Protein AF-A0AAD5ADH4-F1 (afdb_monomer)

pLDDT: mean 72.08, std 13.4, range [40.66, 90.56]

Radius of gyration: 17.08 Å; Cα contacts (8 Å, |Δi|>4): 95; chains: 1; bounding box: 34×44×43 Å

Foldseek 3Di:
DCLLVVLQVDQKDKDWDDDPDPDPDDAGWIFIDGNSHTPDTRDRDPLSVLVVVVVVCVVVVVDDVVVCVVVVVVCCVPPVVDDDPVRVVVVPPD

Structure (mmCIF, N/CA/C/O backbone):
data_AF-A0AAD5ADH4-F1
#
_entry.id   AF-A0AAD5ADH4-F1
#
loop_
_atom_site.group_PDB
_atom_site.id
_atom_site.type_symbol
_atom_site.label_atom_id
_atom_site.label_alt_id
_atom_site.label_comp_id
_atom_site.label_asym_id
_atom_site.label_entity_id
_atom_site.label_seq_id
_atom_site.pdbx_PDB_ins_code
_atom_site.Cartn_x
_atom_site.Cartn_y
_atom_site.Cartn_z
_atom_site.occupancy
_atom_site.B_iso_or_equiv
_atom_site.auth_seq_id
_atom_site.auth_comp_id
_atom_site.auth_asym_id
_atom_site.auth_atom_id
_atom_site.pdbx_PDB_model_num
ATOM 1 N N . GLU A 1 1 ? 7.343 -18.291 -12.305 1.00 45.56 1 GLU A N 1
ATOM 2 C CA . GLU A 1 1 ? 6.371 -19.287 -11.787 1.00 45.56 1 GLU A CA 1
ATOM 3 C C . GLU A 1 1 ? 6.094 -19.227 -10.269 1.00 45.56 1 GLU A C 1
ATOM 5 O O . GLU A 1 1 ? 5.086 -19.773 -9.843 1.00 45.56 1 GLU A O 1
ATOM 10 N N . ASN A 1 2 ? 6.898 -18.542 -9.433 1.00 59.56 2 ASN A N 1
ATOM 11 C CA . ASN A 1 2 ? 6.651 -18.476 -7.973 1.00 59.56 2 ASN A CA 1
ATOM 12 C C . ASN A 1 2 ? 5.876 -17.245 -7.472 1.00 59.56 2 ASN A C 1
ATOM 14 O O . ASN A 1 2 ? 5.248 -17.325 -6.421 1.00 59.56 2 ASN A O 1
ATOM 18 N N . VAL A 1 3 ? 5.843 -16.145 -8.231 1.00 63.81 3 VAL A N 1
ATOM 19 C CA . VAL A 1 3 ? 5.264 -14.870 -7.764 1.00 63.81 3 VAL A CA 1
ATOM 20 C C . VAL A 1 3 ? 3.813 -15.035 -7.305 1.00 63.81 3 VAL A C 1
ATOM 22 O O . VAL A 1 3 ? 3.465 -14.628 -6.207 1.00 63.81 3 VAL A O 1
ATOM 25 N N . GLN A 1 4 ? 2.974 -15.735 -8.069 1.00 62.59 4 GLN A N 1
ATOM 26 C CA . GLN A 1 4 ? 1.565 -15.930 -7.711 1.00 62.59 4 GLN A CA 1
ATOM 27 C C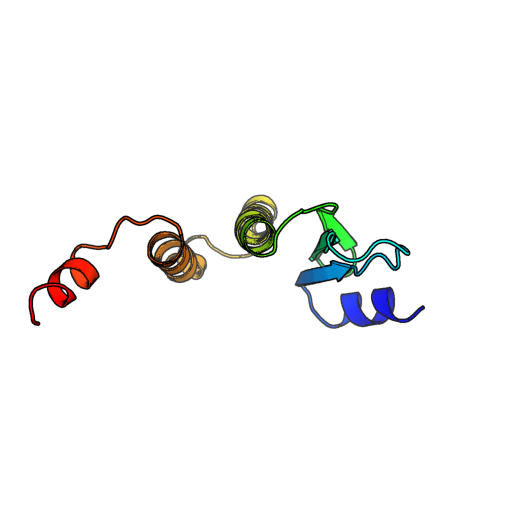 . GLN A 1 4 ? 1.361 -16.785 -6.449 1.00 62.59 4 GLN A C 1
ATOM 29 O O . GLN A 1 4 ? 0.383 -16.591 -5.735 1.00 62.59 4 GLN A O 1
ATOM 34 N N . LYS A 1 5 ? 2.286 -17.706 -6.142 1.00 65.69 5 LYS A N 1
ATOM 35 C CA . LYS A 1 5 ? 2.263 -18.474 -4.885 1.00 65.69 5 LYS A CA 1
ATOM 36 C C . LYS A 1 5 ? 2.701 -17.616 -3.701 1.00 65.69 5 LYS A C 1
ATOM 38 O O . LYS A 1 5 ? 2.191 -17.802 -2.601 1.00 65.69 5 LYS A O 1
ATOM 43 N N . ASP A 1 6 ? 3.618 -16.680 -3.921 1.00 70.12 6 ASP A N 1
ATOM 44 C CA . ASP A 1 6 ? 4.093 -15.764 -2.885 1.00 70.12 6 ASP A CA 1
ATOM 45 C C . ASP A 1 6 ? 3.066 -14.670 -2.565 1.00 70.12 6 ASP A C 1
ATOM 47 O O . ASP A 1 6 ? 2.843 -14.374 -1.394 1.00 70.12 6 ASP A O 1
ATOM 51 N N . LEU A 1 7 ? 2.351 -14.156 -3.572 1.00 74.62 7 LEU A N 1
ATOM 52 C CA . LEU A 1 7 ? 1.274 -13.170 -3.396 1.00 74.62 7 LEU A CA 1
ATOM 53 C C . LEU A 1 7 ? 0.069 -13.716 -2.603 1.00 74.62 7 LEU A C 1
ATOM 55 O O . LEU A 1 7 ? -0.731 -12.939 -2.094 1.00 74.62 7 LEU A O 1
ATOM 59 N N . GLN A 1 8 ? -0.071 -15.040 -2.492 1.00 76.06 8 GLN A N 1
ATOM 60 C CA . GLN A 1 8 ? -1.133 -15.696 -1.716 1.00 76.06 8 GLN A CA 1
ATOM 61 C C . GLN A 1 8 ? -0.786 -15.849 -0.223 1.00 76.06 8 GLN A C 1
ATOM 63 O O . GLN A 1 8 ? -1.658 -16.173 0.579 1.00 76.06 8 GLN A O 1
ATOM 68 N N . LYS A 1 9 ? 0.480 -15.644 0.176 1.00 80.00 9 LYS A N 1
ATOM 69 C CA . LYS A 1 9 ? 0.933 -15.836 1.570 1.00 80.00 9 LYS A CA 1
ATOM 70 C C . LYS A 1 9 ? 0.567 -14.672 2.485 1.00 80.00 9 LYS A C 1
ATOM 72 O O . LYS A 1 9 ? 0.456 -14.854 3.694 1.00 80.00 9 LYS A O 1
ATOM 77 N N . THR A 1 10 ? 0.403 -13.486 1.915 1.00 79.00 10 THR A N 1
ATOM 78 C CA . THR A 1 10 ? 0.090 -12.249 2.631 1.00 79.00 10 THR A CA 1
ATOM 79 C C . THR A 1 10 ? -1.183 -11.627 2.061 1.00 79.00 10 THR A C 1
ATOM 81 O O . THR A 1 10 ? -1.355 -11.596 0.845 1.00 79.00 10 THR A O 1
ATOM 84 N N . PRO A 1 11 ? -2.093 -11.113 2.910 1.00 82.44 11 PRO A N 1
ATOM 85 C CA . PRO A 1 11 ? -3.398 -10.626 2.463 1.00 82.44 11 PRO A CA 1
ATOM 86 C C . PRO A 1 11 ? -3.306 -9.367 1.592 1.00 82.44 11 PRO A C 1
ATOM 88 O O . PRO A 1 11 ? -4.201 -9.123 0.790 1.00 82.44 11 PRO A O 1
ATOM 91 N N . MET A 1 12 ? -2.243 -8.572 1.725 1.00 87.56 12 MET A N 1
ATOM 92 C CA . MET A 1 12 ? -1.965 -7.403 0.892 1.00 87.56 12 MET A CA 1
ATOM 93 C C . MET A 1 12 ? -0.464 -7.106 0.894 1.00 87.56 12 MET A C 1
ATOM 95 O O . MET A 1 12 ? 0.212 -7.354 1.895 1.00 87.56 12 MET A O 1
ATOM 99 N N . GLY A 1 13 ? 0.052 -6.517 -0.185 1.00 86.94 13 GLY A N 1
ATOM 100 C CA . GLY A 1 13 ? 1.398 -5.955 -0.188 1.00 86.94 13 GLY A CA 1
ATOM 101 C C . GLY A 1 13 ? 1.738 -5.146 -1.434 1.00 86.94 13 GLY A C 1
ATOM 102 O O . GLY A 1 13 ? 0.950 -5.034 -2.374 1.00 86.94 13 GLY A O 1
ATOM 103 N N . ILE A 1 14 ? 2.951 -4.596 -1.417 1.00 87.56 14 ILE A N 1
ATOM 104 C CA . ILE A 1 14 ? 3.590 -3.939 -2.555 1.00 87.56 14 ILE A CA 1
ATOM 105 C C . ILE A 1 14 ? 4.586 -4.929 -3.163 1.00 87.56 14 ILE A C 1
ATOM 107 O O . ILE A 1 14 ? 5.389 -5.525 -2.445 1.00 87.56 14 ILE A O 1
ATOM 111 N N . HIS A 1 15 ? 4.528 -5.115 -4.476 1.00 85.12 15 HIS A N 1
ATOM 112 C CA . HIS A 1 15 ? 5.434 -5.968 -5.232 1.00 85.12 15 HIS A CA 1
ATOM 113 C C . HIS A 1 15 ? 6.227 -5.120 -6.228 1.00 85.12 15 HIS A C 1
ATOM 115 O O . HIS A 1 15 ? 5.638 -4.369 -7.002 1.00 85.12 15 HIS A O 1
ATOM 121 N N . VAL A 1 16 ? 7.554 -5.237 -6.195 1.00 82.56 16 VAL A N 1
ATOM 122 C CA . VAL A 1 16 ? 8.456 -4.550 -7.125 1.00 82.56 16 VAL A CA 1
ATOM 123 C C . VAL A 1 16 ? 8.815 -5.520 -8.244 1.00 82.56 16 VAL A C 1
ATOM 125 O O . VAL A 1 16 ? 9.359 -6.593 -7.986 1.00 82.56 16 VAL A O 1
ATOM 128 N N . ILE A 1 17 ? 8.484 -5.148 -9.477 1.00 76.75 17 ILE A N 1
ATOM 129 C CA . ILE A 1 17 ? 8.802 -5.900 -10.687 1.00 76.75 17 ILE A CA 1
ATOM 130 C C . ILE A 1 17 ? 10.032 -5.247 -11.310 1.00 76.75 17 ILE A C 1
ATOM 132 O O . ILE A 1 17 ? 9.960 -4.137 -11.838 1.00 76.75 17 ILE A O 1
ATOM 136 N N . ASN A 1 18 ? 11.155 -5.958 -11.259 1.00 71.56 18 ASN A N 1
ATOM 137 C CA . ASN A 1 18 ? 12.328 -5.605 -12.044 1.00 71.56 18 ASN A CA 1
ATOM 138 C C . ASN A 1 18 ? 12.084 -6.061 -13.482 1.00 71.56 18 ASN A C 1
ATOM 140 O O . ASN A 1 18 ? 12.026 -7.261 -13.750 1.00 71.56 18 ASN A O 1
ATOM 144 N N . MET A 1 19 ? 11.898 -5.111 -14.397 1.00 63.16 19 MET A N 1
ATOM 145 C CA . MET A 1 19 ? 11.908 -5.420 -15.822 1.00 63.16 19 MET A CA 1
ATOM 146 C C . MET A 1 19 ? 13.367 -5.608 -16.244 1.00 63.16 19 MET A C 1
ATOM 148 O O . MET A 1 19 ? 14.135 -4.650 -16.241 1.00 63.16 19 MET A O 1
ATOM 152 N N . GLU A 1 20 ? 13.765 -6.841 -16.561 1.00 56.75 20 GLU A N 1
ATOM 153 C CA . GLU A 1 20 ? 15.046 -7.105 -17.222 1.00 56.75 20 GLU A CA 1
ATOM 154 C C . GLU A 1 20 ? 14.988 -6.512 -18.639 1.00 56.75 20 GLU A C 1
ATOM 156 O O . GLU A 1 20 ? 14.456 -7.119 -19.565 1.00 56.75 20 GLU A O 1
ATOM 161 N N . GLY A 1 21 ? 15.476 -5.281 -18.782 1.00 54.28 21 GLY A N 1
ATOM 162 C CA . GLY A 1 21 ? 15.734 -4.615 -20.054 1.00 54.28 21 GLY A CA 1
ATOM 163 C C . GLY A 1 21 ? 17.210 -4.236 -20.135 1.00 54.28 21 GLY A C 1
ATOM 164 O O . GLY A 1 21 ? 17.799 -3.837 -19.135 1.00 54.28 21 GLY A O 1
ATOM 165 N N . GLU A 1 22 ? 17.810 -4.385 -21.316 1.00 52.88 22 GLU A N 1
ATOM 166 C CA . GLU A 1 22 ? 19.252 -4.229 -21.585 1.00 52.88 22 GLU A CA 1
ATOM 167 C C . GLU A 1 22 ? 19.816 -2.816 -21.325 1.00 52.88 22 GLU A C 1
ATOM 169 O O . GLU A 1 22 ? 21.030 -2.615 -21.391 1.00 52.88 22 GLU A O 1
ATOM 174 N N . GLU A 1 23 ? 18.975 -1.836 -20.990 1.00 51.56 23 GLU A N 1
ATOM 175 C CA . GLU A 1 23 ? 19.404 -0.466 -20.726 1.00 51.56 23 GLU A CA 1
ATOM 176 C C . GLU A 1 23 ? 19.535 -0.196 -19.225 1.00 51.56 23 GLU A C 1
ATOM 178 O O . GLU A 1 23 ? 18.605 -0.325 -18.430 1.00 51.56 23 GLU A O 1
ATOM 183 N N . VAL A 1 24 ? 20.755 0.168 -18.838 1.00 51.06 24 VAL A N 1
ATOM 184 C CA . VAL A 1 24 ? 21.151 0.476 -17.468 1.00 51.06 24 VAL A CA 1
ATOM 185 C C . VAL A 1 24 ? 20.359 1.681 -16.954 1.00 51.06 24 VAL A C 1
ATOM 187 O O . VAL A 1 24 ? 20.724 2.828 -17.195 1.00 51.06 24 VAL A O 1
ATOM 190 N N . GLY A 1 25 ? 19.324 1.405 -16.164 1.00 49.97 25 GLY A N 1
ATOM 191 C CA . GLY A 1 25 ? 18.731 2.359 -15.231 1.00 49.97 25 GLY A CA 1
ATOM 192 C C . GLY A 1 25 ? 17.281 2.711 -15.536 1.00 49.97 25 GLY A C 1
ATOM 193 O O . GLY A 1 25 ? 16.982 3.226 -16.604 1.00 49.97 25 GLY A O 1
ATOM 194 N N . TYR A 1 26 ? 16.430 2.535 -14.515 1.00 55.06 26 TYR A N 1
ATOM 195 C CA . TYR A 1 26 ? 14.971 2.706 -14.531 1.00 55.06 26 TYR A CA 1
ATOM 196 C C . TYR A 1 26 ? 14.303 1.603 -15.369 1.00 55.06 26 TYR A C 1
ATOM 198 O O . TYR A 1 26 ? 14.678 1.371 -16.499 1.00 55.06 26 TYR A O 1
ATOM 206 N N . TYR A 1 27 ? 13.379 0.784 -14.870 1.00 54.78 27 TYR A N 1
ATOM 207 C CA . TYR A 1 27 ? 12.144 1.164 -14.198 1.00 54.78 27 TYR A CA 1
ATOM 208 C C . TYR A 1 27 ? 11.734 0.055 -13.210 1.00 54.78 27 TYR A C 1
ATOM 210 O O . TYR A 1 27 ? 11.445 -1.072 -13.612 1.00 54.78 27 TYR A O 1
ATOM 218 N N . GLU A 1 28 ? 11.688 0.373 -11.915 1.00 61.97 28 GLU A N 1
ATOM 219 C CA . GLU A 1 28 ? 10.993 -0.458 -10.928 1.00 61.97 28 GLU A CA 1
ATOM 220 C C . GLU A 1 28 ? 9.490 -0.307 -11.182 1.00 61.97 28 GLU A C 1
ATOM 222 O O . GLU A 1 28 ? 8.895 0.714 -10.834 1.00 61.97 28 GLU A O 1
ATOM 227 N N . VAL A 1 29 ? 8.858 -1.292 -11.824 1.00 65.50 29 VAL A N 1
ATOM 228 C CA . VAL A 1 29 ? 7.401 -1.281 -11.974 1.00 65.50 29 VAL A CA 1
ATOM 229 C C . VAL A 1 29 ? 6.791 -1.844 -10.706 1.00 65.50 29 VAL A C 1
ATOM 231 O O . VAL A 1 29 ? 6.924 -3.025 -10.398 1.00 65.50 29 VAL A O 1
ATOM 234 N N . ILE A 1 30 ? 6.108 -0.990 -9.956 1.00 83.19 30 ILE A N 1
ATOM 235 C CA . ILE A 1 30 ? 5.537 -1.370 -8.672 1.00 83.19 30 ILE A CA 1
ATOM 236 C C . ILE A 1 30 ? 4.050 -1.699 -8.836 1.00 83.19 30 ILE A C 1
ATOM 238 O O . ILE A 1 30 ? 3.316 -1.041 -9.579 1.00 83.19 30 ILE A O 1
ATOM 242 N N . ALA A 1 31 ? 3.602 -2.741 -8.141 1.00 86.00 31 ALA A N 1
ATOM 243 C CA . ALA A 1 31 ? 2.221 -3.196 -8.108 1.00 86.00 31 ALA A CA 1
ATOM 244 C C . ALA A 1 31 ? 1.729 -3.360 -6.665 1.00 86.00 31 ALA A C 1
ATOM 246 O O . ALA A 1 31 ? 2.497 -3.698 -5.767 1.00 86.00 31 ALA A O 1
ATOM 247 N N . ILE A 1 32 ? 0.435 -3.145 -6.443 1.00 90.06 32 ILE A N 1
ATOM 248 C CA . ILE A 1 32 ? -0.246 -3.400 -5.171 1.00 90.06 32 ILE A CA 1
ATOM 249 C C . ILE A 1 32 ? -1.203 -4.562 -5.392 1.00 90.06 32 ILE A C 1
ATOM 251 O O . ILE A 1 32 ? -1.996 -4.544 -6.338 1.00 90.06 32 ILE A O 1
ATOM 255 N N . TYR A 1 33 ? -1.149 -5.556 -4.513 1.00 90.56 33 TYR A N 1
ATOM 256 C CA . TYR A 1 33 ? -2.028 -6.719 -4.564 1.00 90.56 33 TYR A CA 1
ATOM 257 C C . TYR A 1 33 ? -2.804 -6.893 -3.262 1.00 90.56 33 TYR A C 1
ATOM 259 O O . TYR A 1 33 ? -2.332 -6.511 -2.192 1.00 90.56 33 TYR A O 1
ATOM 267 N N . VAL A 1 34 ? -3.983 -7.501 -3.370 1.00 88.06 34 VAL A N 1
ATOM 268 C CA . VAL A 1 34 ? -4.865 -7.874 -2.260 1.00 88.06 34 VAL A CA 1
ATOM 269 C C . VAL A 1 34 ? -5.377 -9.288 -2.525 1.00 88.06 34 VAL A C 1
ATOM 271 O O . VAL A 1 34 ? -5.879 -9.565 -3.611 1.00 88.06 34 VAL A O 1
ATOM 274 N N . GLY A 1 35 ? -5.221 -10.202 -1.565 1.00 86.38 35 GLY A N 1
ATOM 275 C CA . GLY A 1 35 ? -5.668 -11.596 -1.685 1.00 86.38 35 GLY A CA 1
ATOM 276 C C . GLY A 1 35 ? -5.088 -12.323 -2.902 1.00 86.38 35 GLY A C 1
ATOM 277 O O . GLY A 1 35 ? -5.799 -13.058 -3.581 1.00 86.38 35 GLY A O 1
ATOM 2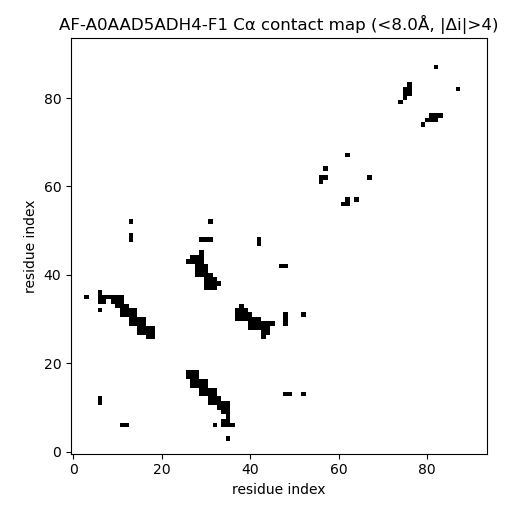78 N N . GLY A 1 36 ? -3.826 -12.049 -3.243 1.00 84.31 36 GLY A N 1
ATOM 279 C CA . GLY A 1 36 ? -3.184 -12.593 -4.442 1.00 84.31 36 GLY A CA 1
ATOM 280 C C . GLY A 1 36 ? -3.607 -11.957 -5.774 1.00 84.31 36 GLY A C 1
ATOM 281 O O . GLY A 1 36 ? -3.086 -12.357 -6.813 1.00 84.31 36 GLY A O 1
ATOM 282 N N . VAL A 1 37 ? -4.507 -10.966 -5.774 1.00 86.25 37 VAL A N 1
ATOM 283 C CA . VAL A 1 37 ? -4.972 -10.257 -6.977 1.00 86.25 37 VAL A CA 1
ATOM 284 C C . VAL A 1 37 ? -4.306 -8.891 -7.069 1.00 86.25 37 VAL A C 1
ATOM 286 O O . VAL A 1 37 ? -4.346 -8.112 -6.121 1.00 86.25 37 VAL A O 1
ATOM 289 N N . ILE A 1 38 ? -3.708 -8.575 -8.218 1.00 88.69 38 ILE A N 1
ATOM 290 C CA . ILE A 1 38 ? -3.137 -7.249 -8.484 1.00 88.69 38 ILE A CA 1
ATOM 291 C C . ILE A 1 38 ? -4.282 -6.244 -8.665 1.00 88.69 38 ILE A C 1
ATOM 293 O O . ILE A 1 38 ? -5.104 -6.399 -9.564 1.00 88.69 38 ILE A O 1
ATOM 297 N N . ILE A 1 39 ? -4.320 -5.215 -7.817 1.00 89.06 39 ILE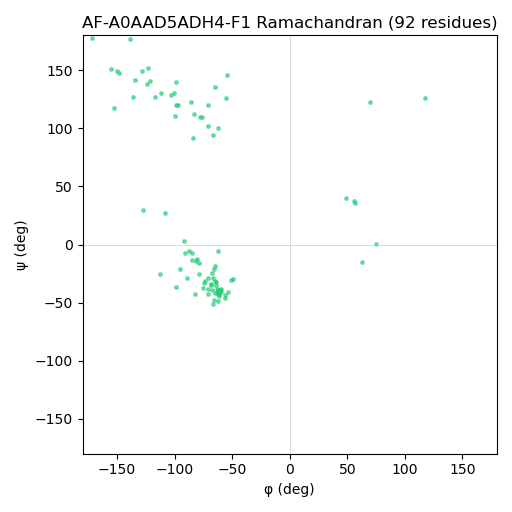 A N 1
ATOM 298 C CA . ILE A 1 39 ? -5.346 -4.159 -7.825 1.00 89.06 39 ILE A CA 1
ATOM 299 C C . ILE A 1 39 ? -4.840 -2.901 -8.539 1.00 89.06 39 ILE A C 1
ATOM 301 O O . ILE A 1 39 ? -5.597 -2.239 -9.243 1.00 89.06 39 ILE A O 1
ATOM 305 N N . LEU A 1 40 ? -3.557 -2.575 -8.373 1.00 89.19 40 LEU A N 1
ATOM 306 C CA . LEU A 1 40 ? -2.886 -1.468 -9.057 1.00 89.19 40 LEU A CA 1
ATOM 307 C C . LEU A 1 40 ? -1.534 -1.950 -9.583 1.00 89.19 40 LEU A C 1
ATOM 309 O O . LEU A 1 40 ? -0.846 -2.716 -8.912 1.00 89.19 40 LEU A O 1
ATOM 313 N N . ASN A 1 41 ? -1.144 -1.496 -10.767 1.00 86.94 41 ASN A N 1
ATOM 314 C CA . ASN A 1 41 ? 0.126 -1.826 -11.410 1.00 86.94 41 ASN A CA 1
ATOM 315 C C . ASN A 1 41 ? 0.734 -0.579 -12.068 1.00 86.94 41 ASN A C 1
ATOM 317 O O . ASN A 1 41 ? 0.133 0.495 -12.048 1.00 86.94 41 ASN A O 1
ATOM 321 N N . ASN A 1 42 ? 1.931 -0.733 -12.641 1.00 84.06 42 ASN A N 1
ATOM 322 C CA . ASN A 1 42 ? 2.627 0.340 -13.354 1.00 84.06 42 ASN A CA 1
ATOM 323 C C . ASN A 1 42 ? 2.845 1.607 -12.502 1.00 84.06 42 ASN A C 1
ATOM 325 O O . ASN A 1 42 ? 2.746 2.732 -12.988 1.00 84.06 42 ASN A O 1
ATOM 329 N N . ILE A 1 43 ? 3.107 1.424 -11.204 1.00 84.81 43 ILE A N 1
ATOM 330 C CA . ILE A 1 43 ? 3.400 2.519 -10.282 1.00 84.81 43 ILE A CA 1
ATOM 331 C C . ILE A 1 43 ? 4.898 2.821 -10.380 1.00 84.81 43 ILE A C 1
ATOM 333 O O . ILE A 1 43 ? 5.716 1.931 -10.165 1.00 84.81 43 ILE A O 1
ATOM 337 N N . GLY A 1 44 ? 5.247 4.066 -10.708 1.00 76.62 44 GLY A N 1
ATOM 338 C CA . GLY A 1 44 ? 6.618 4.431 -11.083 1.00 76.62 44 GLY A CA 1
ATOM 339 C C . GLY A 1 44 ? 7.603 4.615 -9.926 1.00 76.62 44 GLY A C 1
ATOM 340 O O . GLY A 1 44 ? 8.803 4.650 -10.167 1.00 76.62 44 GLY A O 1
ATOM 341 N N . PHE A 1 45 ? 7.125 4.756 -8.683 1.00 79.06 45 PHE A N 1
ATOM 342 C CA . PHE A 1 45 ? 7.984 4.983 -7.514 1.00 79.06 45 PHE A CA 1
ATOM 343 C C . PHE A 1 45 ? 7.406 4.370 -6.236 1.00 79.06 45 PHE A C 1
ATOM 345 O O . PHE A 1 45 ? 6.192 4.377 -6.014 1.00 79.06 45 PHE A O 1
ATOM 352 N N . SER A 1 46 ? 8.283 3.915 -5.337 1.00 77.38 46 SER A N 1
ATOM 353 C CA . SER A 1 46 ? 7.904 3.267 -4.070 1.00 77.38 46 SER A CA 1
ATOM 354 C C . SER A 1 46 ? 7.073 4.173 -3.159 1.00 77.38 46 SER A C 1
ATOM 356 O O . SER A 1 46 ? 6.073 3.734 -2.597 1.00 77.38 46 SER A O 1
ATOM 358 N N . ALA A 1 47 ? 7.404 5.466 -3.088 1.00 80.19 47 ALA A N 1
ATOM 359 C CA . ALA A 1 47 ? 6.623 6.448 -2.334 1.00 80.19 47 ALA A CA 1
ATOM 360 C C . ALA A 1 47 ? 5.179 6.576 -2.854 1.00 80.19 47 ALA A C 1
ATOM 362 O O . ALA A 1 47 ? 4.234 6.661 -2.066 1.00 80.19 47 ALA A O 1
ATOM 363 N N . GLN A 1 48 ? 4.998 6.541 -4.178 1.00 81.94 48 GLN A N 1
ATOM 364 C CA . GLN A 1 48 ? 3.677 6.576 -4.799 1.00 81.94 48 GLN A CA 1
ATOM 365 C C . GLN A 1 48 ? 2.898 5.291 -4.498 1.00 81.94 48 GLN A C 1
ATOM 367 O O . GLN A 1 48 ? 1.708 5.362 -4.200 1.00 81.94 48 GLN A O 1
ATOM 372 N N . ALA A 1 49 ? 3.560 4.132 -4.503 1.00 86.38 49 ALA A N 1
ATOM 373 C CA . ALA A 1 49 ? 2.933 2.865 -4.139 1.00 86.38 49 ALA A CA 1
ATOM 374 C C . ALA A 1 49 ? 2.465 2.851 -2.675 1.00 86.38 49 ALA A C 1
ATOM 376 O O . ALA A 1 49 ? 1.342 2.4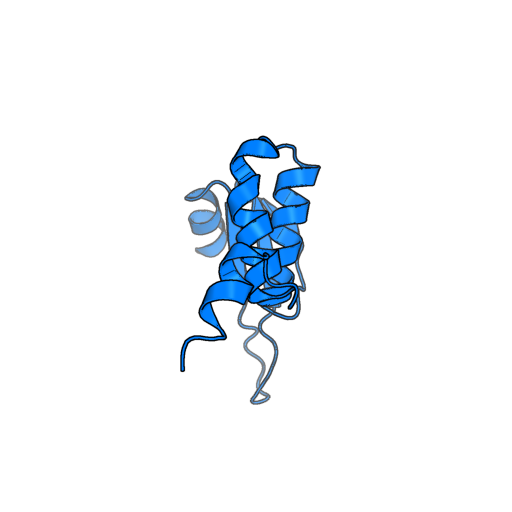34 -2.405 1.00 86.38 49 ALA A O 1
ATOM 377 N N . CYS A 1 50 ? 3.253 3.394 -1.742 1.00 83.62 50 CYS A N 1
ATOM 378 C CA . CYS A 1 50 ? 2.833 3.555 -0.345 1.00 83.62 50 CYS A CA 1
ATOM 379 C C . CYS A 1 50 ? 1.597 4.462 -0.212 1.00 83.62 50 CYS A C 1
ATOM 381 O O . CYS A 1 50 ? 0.654 4.131 0.506 1.00 83.62 50 CYS A O 1
ATOM 383 N N . ALA A 1 51 ? 1.568 5.591 -0.928 1.00 83.69 51 ALA A N 1
ATOM 384 C CA . ALA A 1 51 ? 0.415 6.491 -0.924 1.00 83.69 51 ALA A CA 1
ATOM 385 C C . ALA A 1 51 ? -0.839 5.839 -1.539 1.00 83.69 51 ALA A C 1
ATOM 387 O O . ALA A 1 51 ? -1.936 5.964 -0.998 1.00 83.69 51 ALA A O 1
ATOM 388 N N . LEU A 1 52 ? -0.683 5.103 -2.642 1.00 87.44 52 LEU A N 1
ATOM 389 C CA . LEU A 1 52 ? -1.776 4.382 -3.296 1.00 87.44 52 LEU A CA 1
ATOM 390 C C . LEU A 1 52 ? -2.293 3.212 -2.451 1.00 87.44 52 LEU A C 1
ATOM 392 O O . LEU A 1 52 ? -3.497 2.972 -2.436 1.00 87.44 52 LEU A O 1
ATOM 396 N N . MET A 1 53 ? -1.427 2.526 -1.700 1.00 87.31 53 MET A N 1
ATOM 397 C CA . MET A 1 53 ? -1.822 1.439 -0.797 1.00 87.31 53 MET A CA 1
ATOM 398 C C . MET A 1 53 ? -2.802 1.928 0.275 1.00 87.31 53 MET A C 1
ATOM 400 O O . MET A 1 53 ? -3.783 1.246 0.557 1.00 87.31 53 MET A O 1
ATOM 404 N N . LEU A 1 54 ? -2.622 3.146 0.799 1.00 82.81 54 LEU A N 1
ATOM 405 C CA . LEU A 1 54 ? -3.609 3.769 1.689 1.00 82.81 54 LEU A CA 1
ATOM 406 C C . LEU A 1 54 ? -4.957 4.003 1.012 1.00 82.81 54 LEU A C 1
ATOM 408 O O . LEU A 1 54 ? -6.001 3.765 1.617 1.00 82.81 54 LEU A O 1
ATOM 412 N N . GLY A 1 55 ? -4.931 4.472 -0.236 1.00 83.69 55 GLY A N 1
ATOM 413 C CA . GLY A 1 55 ? -6.136 4.631 -1.044 1.00 83.69 55 GLY A CA 1
ATOM 414 C C . GLY A 1 55 ? -6.864 3.302 -1.239 1.00 83.69 55 GLY A C 1
ATOM 415 O O . GLY A 1 55 ? -8.082 3.259 -1.109 1.00 83.69 55 GLY A O 1
ATOM 416 N N . VAL A 1 56 ? -6.125 2.211 -1.468 1.00 87.44 56 VAL A N 1
ATOM 417 C CA . VAL A 1 56 ? -6.681 0.854 -1.591 1.00 87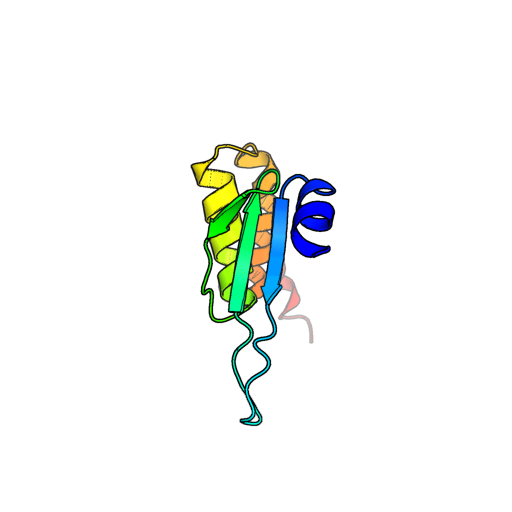.44 56 VAL A CA 1
ATOM 418 C C . VAL A 1 56 ? -7.294 0.377 -0.275 1.00 87.44 56 VAL A C 1
ATOM 420 O O . VAL A 1 56 ? -8.431 -0.086 -0.285 1.00 87.44 56 VAL A O 1
ATOM 423 N N . VAL A 1 57 ? -6.592 0.522 0.856 1.00 86.19 57 VAL A N 1
ATOM 424 C CA . VAL A 1 57 ? -7.131 0.162 2.182 1.00 86.19 57 VAL A CA 1
ATOM 425 C C . VAL A 1 57 ? -8.438 0.909 2.456 1.00 86.19 57 VAL A C 1
ATOM 427 O O . VAL A 1 57 ? -9.406 0.299 2.908 1.00 86.19 57 VAL A O 1
ATOM 430 N N . TYR A 1 58 ? -8.482 2.204 2.134 1.00 83.25 58 TYR A N 1
ATOM 431 C CA . TYR A 1 58 ? -9.677 3.026 2.295 1.00 83.25 58 TYR A CA 1
ATOM 432 C C . TYR A 1 58 ? -10.814 2.607 1.350 1.00 83.25 58 TYR A C 1
ATOM 434 O O . TYR A 1 58 ? -11.927 2.357 1.802 1.00 83.25 58 TYR A O 1
ATOM 442 N N . ALA A 1 59 ? -10.544 2.489 0.046 1.00 85.19 59 ALA A N 1
ATOM 443 C CA . ALA A 1 59 ? -11.551 2.171 -0.970 1.00 85.19 59 ALA A CA 1
ATOM 444 C C . ALA A 1 59 ? -12.170 0.780 -0.782 1.00 85.19 59 ALA A C 1
ATOM 446 O O . ALA A 1 59 ? -13.344 0.577 -1.083 1.00 85.19 59 ALA A O 1
ATOM 447 N N . LEU A 1 60 ? -11.382 -0.169 -0.275 1.00 85.44 60 LEU A N 1
ATOM 448 C CA . LEU A 1 60 ? -11.826 -1.528 0.020 1.00 85.44 60 LEU A CA 1
ATOM 449 C C . LEU A 1 60 ? -12.326 -1.692 1.466 1.00 85.44 60 LEU A C 1
ATOM 451 O O . LEU A 1 60 ? -12.676 -2.804 1.855 1.00 85.44 60 LEU A O 1
ATOM 455 N N . ASN A 1 61 ? -12.366 -0.608 2.254 1.00 83.88 61 ASN A N 1
ATOM 456 C CA . ASN A 1 61 ? -12.779 -0.591 3.661 1.00 83.88 61 ASN A CA 1
ATOM 457 C C . ASN A 1 61 ? -12.098 -1.693 4.501 1.00 83.88 61 ASN A C 1
ATOM 459 O O . ASN A 1 61 ? -12.729 -2.358 5.322 1.00 83.88 61 ASN A O 1
ATOM 463 N N . LEU A 1 62 ? -10.805 -1.922 4.249 1.00 81.38 62 LEU A N 1
ATOM 464 C CA . LEU A 1 62 ? -10.043 -3.031 4.836 1.00 81.38 62 LEU A CA 1
ATOM 465 C C . LEU A 1 62 ? -9.572 -2.744 6.263 1.00 81.38 62 LEU A C 1
ATOM 467 O O . LEU A 1 62 ? -9.108 -3.649 6.954 1.00 81.38 62 LEU A O 1
ATOM 471 N N . SER A 1 63 ? -9.656 -1.493 6.704 1.00 77.94 63 SER A N 1
ATOM 472 C CA . SER A 1 63 ? -9.353 -1.089 8.074 1.00 77.94 63 SER A CA 1
ATOM 473 C C . SER A 1 63 ? -10.201 0.116 8.447 1.00 77.94 63 SER A C 1
ATOM 475 O O . SER A 1 63 ? -10.523 0.946 7.591 1.00 77.94 63 SER A O 1
ATOM 477 N N . ASP A 1 64 ? -10.545 0.230 9.728 1.00 72.12 64 ASP A N 1
ATOM 478 C CA . ASP A 1 64 ? -11.255 1.404 10.227 1.00 72.12 64 ASP A CA 1
ATOM 479 C C . ASP A 1 64 ? -10.334 2.639 10.091 1.00 72.12 64 ASP A C 1
ATOM 481 O O . ASP A 1 64 ? -9.153 2.573 10.457 1.00 72.12 64 ASP A O 1
ATOM 485 N N . PRO A 1 65 ? -10.826 3.792 9.601 1.00 68.25 65 PRO A N 1
ATOM 486 C CA . PRO A 1 65 ? -10.051 5.033 9.554 1.00 68.25 65 PRO A CA 1
ATOM 487 C C . PRO A 1 65 ? -9.349 5.3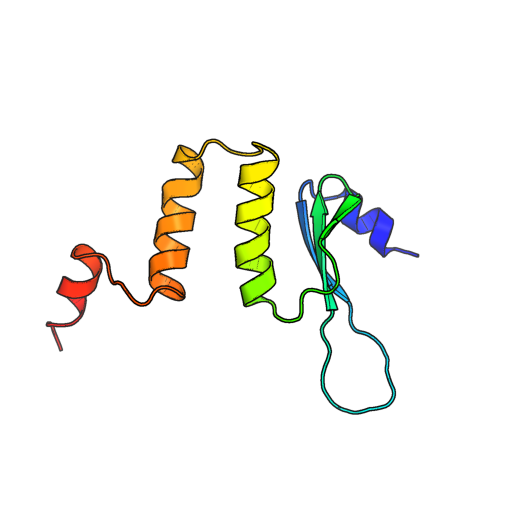98 10.875 1.00 68.25 65 PRO A C 1
ATOM 489 O O . PRO A 1 65 ? -8.282 6.016 10.854 1.00 68.25 65 PRO A O 1
ATOM 492 N N . LYS A 1 66 ? -9.909 5.003 12.028 1.00 73.81 66 LYS A N 1
ATOM 493 C CA . LYS A 1 66 ? -9.296 5.196 13.352 1.00 73.81 66 LYS A CA 1
ATOM 494 C C . LYS A 1 66 ? -8.047 4.347 13.563 1.00 73.81 66 LYS A C 1
ATOM 496 O O . LYS A 1 66 ? -7.114 4.810 14.212 1.00 73.81 66 LYS A O 1
ATOM 501 N N . GLU A 1 67 ? -7.998 3.142 13.008 1.00 72.38 67 GLU A N 1
ATOM 502 C CA . GLU A 1 67 ? -6.826 2.259 13.080 1.00 72.38 67 GLU A CA 1
ATOM 503 C C . GLU A 1 67 ? -5.677 2.795 12.215 1.00 72.38 67 GLU A C 1
ATOM 505 O O . GLU A 1 67 ? -4.503 2.640 12.552 1.00 72.38 67 GLU A O 1
ATOM 510 N N . LEU A 1 68 ? -6.011 3.526 11.149 1.00 69.88 68 LEU A N 1
ATOM 511 C CA . LEU A 1 68 ? -5.053 4.158 10.242 1.00 69.88 68 LEU A CA 1
ATOM 512 C C . LEU A 1 68 ? -4.608 5.559 10.684 1.00 69.88 68 LEU A C 1
ATOM 514 O O . LEU A 1 68 ? -3.712 6.127 10.059 1.00 69.88 68 LEU A O 1
ATOM 518 N N . GLN A 1 69 ? -5.177 6.130 11.754 1.00 76.06 69 GLN A N 1
ATOM 519 C CA . GLN A 1 69 ? -4.906 7.516 12.170 1.00 76.06 69 GLN A CA 1
ATOM 520 C C . GLN A 1 69 ? -3.406 7.803 12.352 1.00 76.06 69 GLN A C 1
ATOM 522 O O . GLN A 1 69 ? -2.904 8.835 11.906 1.00 76.06 69 GLN A O 1
ATOM 527 N N . TYR A 1 70 ? -2.672 6.858 12.946 1.00 72.31 70 TYR A N 1
ATOM 528 C CA . TYR A 1 70 ? -1.236 6.987 13.186 1.00 72.31 70 TYR A CA 1
ATOM 529 C C . TYR A 1 70 ? -0.425 6.835 11.902 1.00 72.31 70 TYR A C 1
ATOM 531 O O . TYR A 1 70 ? 0.616 7.472 11.750 1.00 72.31 70 TYR A O 1
ATOM 539 N N . TYR A 1 71 ? -0.918 6.032 10.961 1.00 72.50 71 TYR A N 1
ATOM 540 C CA . TYR A 1 71 ? -0.302 5.870 9.653 1.00 72.50 71 TYR A CA 1
ATOM 541 C C . TYR A 1 71 ? -0.488 7.132 8.801 1.00 72.50 71 TYR A C 1
ATOM 543 O O . TYR A 1 71 ? 0.469 7.619 8.205 1.00 72.50 71 TYR A O 1
ATOM 551 N N . TYR A 1 72 ? -1.682 7.735 8.808 1.00 71.00 72 TYR A N 1
ATOM 552 C CA . TYR A 1 72 ? -1.913 9.032 8.168 1.00 71.00 72 TYR A CA 1
ATOM 553 C C . TYR A 1 72 ? -1.054 10.137 8.796 1.00 71.00 72 TYR A C 1
ATOM 555 O O . TYR A 1 72 ? -0.448 10.922 8.066 1.00 71.00 72 TYR A O 1
ATOM 563 N N . GLU A 1 73 ? -0.936 10.175 10.128 1.00 75.31 73 GLU A N 1
ATOM 564 C CA . GLU A 1 73 ? -0.061 11.127 10.824 1.00 75.31 73 GLU A CA 1
ATOM 565 C C . GLU A 1 73 ? 1.417 10.916 10.450 1.00 75.31 73 GLU A C 1
ATOM 567 O O . GLU A 1 73 ? 2.149 11.881 10.220 1.00 75.31 73 GLU A O 1
ATOM 572 N N . PHE A 1 74 ? 1.863 9.661 10.345 1.00 73.69 74 PHE A N 1
ATOM 573 C CA . PHE A 1 74 ? 3.210 9.314 9.896 1.00 73.69 74 PHE A CA 1
ATOM 574 C C . PHE A 1 74 ? 3.463 9.775 8.457 1.00 73.69 74 PHE A C 1
ATOM 576 O O . PHE A 1 74 ? 4.445 10.470 8.206 1.00 73.69 74 PHE A O 1
ATOM 583 N N . MET A 1 75 ? 2.552 9.488 7.525 1.00 70.62 75 MET A N 1
ATOM 584 C CA . MET A 1 75 ? 2.686 9.911 6.127 1.00 70.62 75 MET A CA 1
ATOM 585 C C . MET A 1 75 ? 2.697 11.437 5.986 1.00 70.62 75 MET A C 1
ATOM 587 O O . MET A 1 75 ? 3.499 11.977 5.226 1.00 70.62 75 MET A O 1
ATOM 591 N N . GLN A 1 76 ? 1.879 12.153 6.761 1.00 71.50 76 GLN A N 1
ATOM 592 C CA . GLN A 1 76 ? 1.914 13.619 6.808 1.00 71.50 76 GLN A CA 1
ATOM 593 C C . GLN A 1 76 ? 3.251 14.154 7.343 1.00 71.50 76 GLN A C 1
ATOM 595 O O . GLN A 1 76 ? 3.760 15.142 6.816 1.00 71.50 76 GLN A O 1
ATOM 600 N N . LYS A 1 77 ? 3.850 13.498 8.347 1.00 69.25 77 LYS A N 1
ATOM 601 C CA . LYS A 1 77 ? 5.167 13.874 8.894 1.00 69.25 77 LYS A CA 1
ATOM 602 C C . LYS A 1 77 ? 6.322 13.568 7.942 1.00 69.25 77 LYS A C 1
ATOM 604 O O . LYS A 1 77 ? 7.256 14.360 7.879 1.00 69.25 77 LYS A O 1
ATOM 609 N N . VAL A 1 78 ? 6.268 12.443 7.231 1.00 66.75 78 VAL A N 1
ATOM 610 C CA . VAL A 1 78 ? 7.348 11.987 6.341 1.00 66.75 78 VAL A CA 1
ATOM 611 C C . VAL A 1 78 ? 7.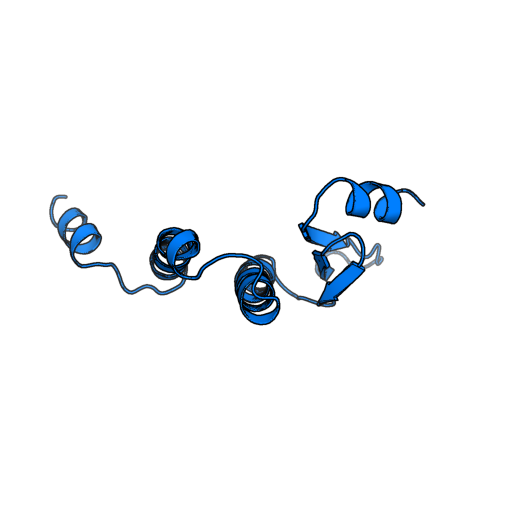290 12.675 4.977 1.00 66.75 78 VAL A C 1
ATOM 613 O O . VAL A 1 78 ? 8.324 13.100 4.474 1.00 66.75 78 VAL A O 1
ATOM 616 N N . TYR A 1 79 ? 6.097 12.832 4.397 1.00 63.41 79 TYR A N 1
ATOM 617 C CA . TYR A 1 79 ? 5.923 13.330 3.026 1.00 63.41 79 TYR A CA 1
ATOM 618 C C . TYR A 1 79 ? 5.253 14.710 2.941 1.00 63.41 79 TYR A C 1
ATOM 620 O O . TYR A 1 79 ? 5.448 15.426 1.964 1.00 63.41 79 TYR A O 1
ATOM 628 N N . GLY A 1 80 ? 4.458 15.105 3.941 1.00 62.28 80 GLY A N 1
ATOM 629 C CA . GLY A 1 80 ? 3.601 16.296 3.878 1.00 62.28 80 GLY A CA 1
ATOM 630 C C . GLY A 1 80 ? 4.224 17.603 4.375 1.00 62.28 80 GLY A C 1
ATOM 631 O O . GLY A 1 80 ? 3.583 18.646 4.262 1.00 62.28 80 GLY A O 1
ATOM 632 N N . GLY A 1 81 ? 5.425 17.580 4.967 1.00 54.91 81 GLY A N 1
ATOM 633 C CA . GLY A 1 81 ? 6.155 18.768 5.447 1.00 54.91 81 GLY A CA 1
ATOM 634 C C . GLY A 1 81 ? 5.479 19.582 6.569 1.00 54.91 81 GLY A C 1
ATOM 635 O O . GLY A 1 81 ? 6.138 20.379 7.238 1.00 54.91 81 GLY A O 1
ATOM 636 N N . LYS A 1 82 ? 4.183 19.382 6.835 1.00 53.34 82 LYS A N 1
ATOM 637 C CA . LYS A 1 82 ? 3.448 19.999 7.939 1.00 53.34 82 LYS A CA 1
ATOM 638 C C . LYS A 1 82 ? 3.663 19.186 9.206 1.00 53.34 82 LYS A C 1
ATOM 640 O O . LYS A 1 82 ? 2.953 18.237 9.523 1.00 53.34 82 LYS A O 1
ATOM 645 N N . LEU A 1 83 ? 4.686 19.608 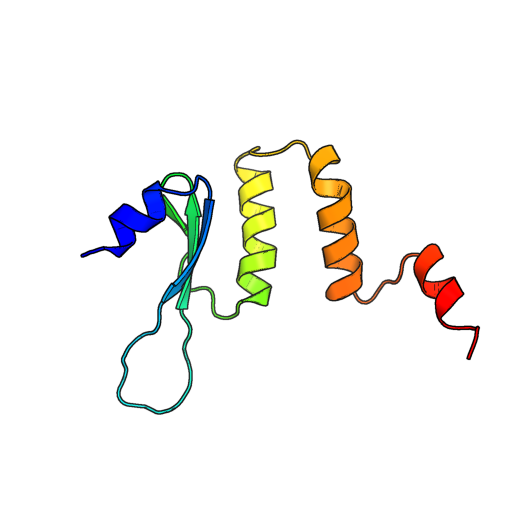9.934 1.00 54.09 83 LEU A N 1
ATOM 646 C CA . LEU A 1 83 ? 4.956 19.184 11.295 1.00 54.09 83 LEU A CA 1
ATOM 647 C C . LEU A 1 83 ? 3.722 19.462 12.164 1.00 54.09 83 LEU A C 1
ATOM 649 O O . LEU A 1 83 ? 3.239 20.590 12.241 1.00 54.09 83 LEU A O 1
ATOM 653 N N . SER A 1 84 ? 3.235 18.431 12.850 1.00 56.69 84 SER A N 1
ATOM 654 C CA . SER A 1 84 ? 2.329 18.613 13.986 1.00 56.69 84 SER A CA 1
ATOM 655 C C . SER A 1 84 ? 2.990 19.559 15.008 1.00 56.69 84 SER A C 1
ATOM 657 O O . SER A 1 84 ? 4.214 19.489 15.175 1.00 56.69 84 SER A O 1
ATOM 659 N N . PRO A 1 85 ? 2.236 20.412 15.734 1.00 57.22 85 PRO A N 1
ATOM 660 C CA . PRO A 1 85 ? 2.796 21.309 16.753 1.00 57.22 85 PRO A CA 1
ATOM 661 C C . PRO A 1 85 ? 3.700 20.585 17.765 1.00 57.22 85 PRO A C 1
ATOM 663 O O . PRO A 1 85 ? 4.694 21.142 18.227 1.00 57.22 85 PRO A O 1
ATOM 666 N N . LYS A 1 86 ? 3.408 19.303 18.040 1.00 56.34 86 LYS A N 1
ATOM 667 C CA . LYS A 1 86 ? 4.216 18.434 18.911 1.00 56.34 86 LYS A CA 1
ATOM 668 C C . LYS A 1 86 ? 5.617 18.147 18.356 1.00 56.34 86 LYS A C 1
ATOM 670 O O . LYS A 1 86 ? 6.546 17.974 19.133 1.00 56.34 86 LYS A O 1
ATOM 675 N N . VAL A 1 87 ? 5.782 18.103 17.033 1.00 56.16 87 VAL A N 1
ATOM 676 C CA . VAL A 1 87 ? 7.077 17.876 16.362 1.00 56.16 87 VAL A CA 1
ATOM 677 C C . VAL A 1 87 ? 7.804 19.202 16.101 1.00 56.16 87 VAL A C 1
ATOM 679 O O . VAL A 1 87 ? 9.029 19.247 16.136 1.00 56.16 87 VAL A O 1
ATOM 682 N N . LEU A 1 88 ? 7.067 20.307 15.924 1.00 56.22 88 LEU A N 1
ATOM 683 C CA . LEU A 1 88 ? 7.643 21.650 15.777 1.00 56.22 88 LEU A CA 1
ATOM 684 C C . LEU A 1 88 ? 8.385 22.109 17.050 1.00 56.22 88 LEU A C 1
ATOM 686 O O . LEU A 1 88 ? 9.432 22.743 16.956 1.00 56.22 88 LEU A O 1
ATOM 690 N N . GLY A 1 89 ? 7.895 21.726 18.236 1.00 55.31 89 GLY A N 1
ATOM 691 C CA . GLY A 1 89 ? 8.532 22.046 19.522 1.00 55.31 89 GLY A CA 1
ATOM 692 C C . GLY A 1 89 ? 9.907 21.399 19.752 1.00 55.31 89 GLY A C 1
ATOM 693 O O . GLY A 1 89 ? 10.692 21.909 20.546 1.00 55.31 89 GLY A O 1
ATOM 694 N N . LEU A 1 90 ? 10.236 20.316 19.037 1.00 57.28 90 LEU A N 1
ATOM 695 C CA . LEU A 1 90 ? 11.548 19.652 19.103 1.00 57.28 90 LEU A CA 1
ATOM 696 C C . LEU A 1 90 ? 12.616 20.334 18.236 1.00 57.28 90 LEU A C 1
ATOM 698 O O . LEU A 1 90 ? 13.802 20.071 18.408 1.00 57.28 90 LEU A O 1
ATOM 702 N N . LYS A 1 91 ? 12.213 21.226 17.326 1.00 51.19 91 LYS A N 1
ATOM 703 C CA . LYS A 1 91 ? 13.119 21.899 16.388 1.00 51.19 91 LYS A CA 1
ATOM 704 C C . LYS A 1 91 ? 13.785 23.162 16.967 1.00 51.19 91 LYS A C 1
ATOM 706 O O . LYS A 1 91 ? 14.692 23.689 16.342 1.00 51.19 91 LYS A O 1
ATOM 711 N N . ASN A 1 92 ? 13.374 23.606 18.163 1.00 46.94 92 ASN A N 1
ATOM 712 C CA . ASN A 1 92 ? 13.869 24.812 18.852 1.00 46.94 92 ASN A CA 1
ATOM 713 C C . ASN A 1 92 ? 14.753 24.510 20.087 1.00 46.94 92 ASN A C 1
ATOM 715 O O . ASN A 1 92 ? 14.793 25.304 21.025 1.00 46.94 92 ASN A O 1
ATOM 719 N N . LYS A 1 93 ? 15.434 23.357 20.132 1.00 45.56 93 LYS A N 1
ATOM 720 C CA . LYS A 1 93 ? 16.364 22.998 21.226 1.00 45.56 93 LYS A CA 1
ATOM 721 C C . LYS A 1 93 ? 17.764 22.569 20.762 1.00 45.56 93 LYS A C 1
ATOM 723 O O . LYS A 1 93 ? 18.424 21.804 21.460 1.00 45.56 93 LYS A O 1
ATOM 728 N N . PHE A 1 94 ? 18.220 23.091 19.628 1.00 40.66 94 PHE A N 1
ATOM 72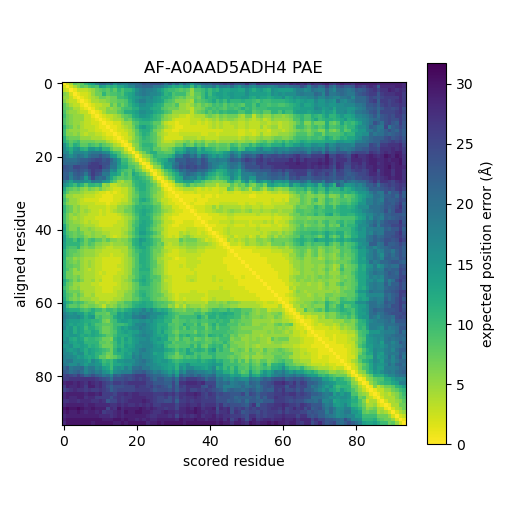9 C CA . PHE A 1 94 ? 19.637 23.097 19.265 1.00 40.66 94 PHE A CA 1
ATOM 730 C C . PHE A 1 94 ? 20.105 24.534 19.088 1.00 40.66 94 PHE A C 1
ATOM 732 O O . PHE A 1 94 ? 19.354 25.297 18.439 1.00 40.66 94 PHE A O 1
#

Sequence (94 aa):
ENVQKDLQKTPMGIHVINMEGEEVGYYEVIAIYVGGVIILNNIGFSAQACALMLGVVYALNLSDPKELQYYYEFMQKVYGGKLSPKVLGLKNKF

Solvent-accessible surface area (backbone atoms only — not comparable to full-atom values): 5776 Å² total; per-residue (Å²): 135,59,63,70,66,57,38,59,75,43,67,57,52,80,45,77,41,77,66,94,58,98,60,93,73,80,60,57,36,27,30,36,32,48,72,50,40,77,77,46,64,79,29,80,42,71,69,57,45,57,57,48,50,53,52,49,38,56,76,66,63,73,56,59,70,76,77,41,45,64,55,54,52,47,49,34,54,76,74,56,77,58,60,53,73,81,58,54,65,67,72,75,78,121

Secondary structure (DSSP, 8-state):
--HHHHTTSSSEEEEEEE---SSSS--EEEEEEETTEEEEEEE--HHHHHHHHHHHHHHTT-S-TTTTHHHHHHHHHHHS----HHHHGGGG--

Nearest PDB structures (foldseek):
  5xf7-assembly1_A  TM=6.630E-01  e=1.400E+00  Homo sapiens
  5t1d-assembly1_B  TM=3.384E-01  e=1.593E+00  Human herpesvirus 4 strain B95-8
  2l3j-assembly1_A  TM=4.859E-01  e=4.215E+00  Rattus norvegicus
  8dg5-assembly1_K  TM=3.668E-01  e=9.793E+00  Drosophila melanogaster
  3nyq-assembly1_A  TM=2.792E-01  e=3.950E+00  Streptomyces coelicolor

Organism: Silurus asotus (NCBI:txid30991)

Mean predicted aligned error: 12.14 Å